Protein AF-X1LBP1-F1 (afdb_monomer)

Radius of gyration: 14.64 Å; Cα contacts (8 Å, |Δi|>4): 153; chains: 1; bounding box: 44×24×30 Å

Mean predicted aligned error: 9.89 Å

Foldseek 3Di:
DDEDADVPVCVVPVVVVVVVCVVVVDDDDYAHDLVQFDPPVVLVVVLVVLQDCVQAFPDWDADSVGLEIETEGQRQDSSCPDPSPSQVVSCVVGVGNYHYDHHDPDDDD

InterPro domains:
  IPR009019 K homology domain superfamily, prokaryotic type [SSF54814] (57-100)
  IPR015946 K homology domain-like, alpha/beta [G3DSA:3.30.300.20] (37-103)
  IPR033769 Transcription termination factor FttA, KH domain [PF17214] (3-37)

Organism: NCBI:txid412755

pLDDT: mean 74.97, std 14.09, range [46.72, 92.19]

Nearest PDB structures (foldseek):
  9bcu-assembly1_J  TM=8.265E-01  e=4.719E-13  Thermococcus kodakarensis
  2xr1-assembly2_A  TM=8.476E-01  e=1.087E-11  Methanosarcina mazei
  3af5-assembly1_A  TM=9.037E-01  e=1.105E-10  Pyrococcus horikoshii OT3
  2ycb-assembly1_A  TM=9.118E-01  e=6.966E-10  Methanothermobacter thermautotrophicus str. Delta H
  3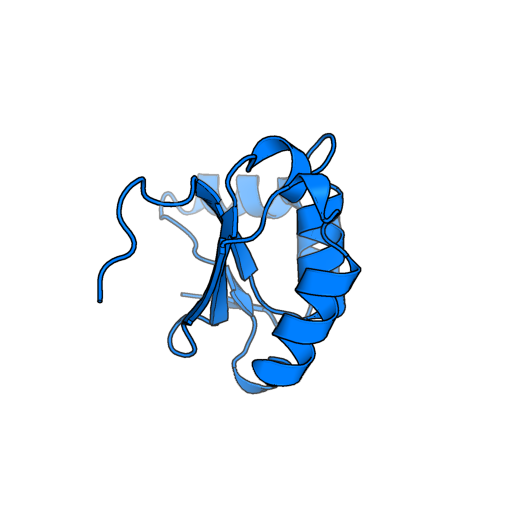af6-assembly1_A  TM=8.931E-01  e=9.796E-10  Pyrococcus horikoshii OT3

Structure (mmCIF, N/CA/C/O backbone):
data_AF-X1LBP1-F1
#
_entry.id   AF-X1LBP1-F1
#
loop_
_atom_site.group_PDB
_atom_site.id
_atom_site.type_symbol
_atom_site.label_atom_id
_atom_site.label_alt_id
_atom_site.label_comp_id
_atom_site.label_asym_id
_atom_site.label_entity_id
_atom_site.label_seq_id
_atom_site.pdbx_PDB_ins_code
_atom_site.Cartn_x
_atom_site.Cartn_y
_atom_site.Cartn_z
_atom_site.occupancy
_atom_site.B_iso_or_equiv
_atom_site.auth_seq_id
_atom_site.auth_comp_id
_atom_site.auth_asym_id
_atom_site.auth_atom_id
_atom_site.pdbx_PDB_model_num
ATOM 1 N N . MET A 1 1 ? 16.882 7.806 -11.309 1.00 46.75 1 MET A N 1
ATOM 2 C CA . MET A 1 1 ? 15.761 6.897 -11.008 1.00 46.75 1 MET A CA 1
ATOM 3 C C . MET A 1 1 ? 16.216 5.502 -11.396 1.00 46.75 1 MET A C 1
ATOM 5 O O . MET A 1 1 ? 16.745 5.373 -12.491 1.00 46.75 1 MET A O 1
ATOM 9 N N . PHE A 1 2 ? 16.129 4.523 -10.495 1.00 59.56 2 PHE A N 1
ATOM 10 C CA . PHE A 1 2 ? 16.630 3.165 -10.739 1.00 59.56 2 PHE A CA 1
ATOM 11 C C . PHE A 1 2 ? 15.452 2.189 -10.740 1.00 59.56 2 PHE A C 1
ATOM 13 O O . PHE A 1 2 ? 14.626 2.224 -9.827 1.00 59.56 2 PHE A O 1
ATOM 20 N N . TYR A 1 3 ? 15.381 1.349 -11.771 1.00 52.38 3 TYR A N 1
ATOM 21 C CA . TYR A 1 3 ? 14.389 0.285 -11.888 1.00 52.38 3 TYR A CA 1
ATOM 22 C C . TYR A 1 3 ? 14.984 -1.007 -11.345 1.00 52.38 3 TYR A C 1
ATOM 24 O O . TYR A 1 3 ? 16.092 -1.384 -11.732 1.00 52.38 3 TYR A O 1
ATOM 32 N N . CYS A 1 4 ? 14.262 -1.673 -10.450 1.00 55.66 4 CYS A N 1
ATOM 33 C CA . CYS A 1 4 ? 14.678 -2.961 -9.915 1.00 55.66 4 CYS A CA 1
ATOM 34 C C . CYS A 1 4 ? 13.842 -4.071 -10.553 1.00 55.66 4 CYS A C 1
ATOM 36 O O . CYS A 1 4 ? 12.617 -3.963 -10.615 1.00 55.66 4 CYS A O 1
ATOM 38 N N . LYS A 1 5 ? 14.516 -5.111 -11.057 1.00 55.66 5 LYS A N 1
ATOM 39 C CA . LYS A 1 5 ? 13.863 -6.309 -11.601 1.00 55.66 5 LYS A CA 1
ATOM 40 C C . LYS A 1 5 ? 13.550 -7.346 -10.519 1.00 55.66 5 LYS A C 1
ATOM 42 O O . LYS A 1 5 ? 12.627 -8.120 -10.719 1.00 55.66 5 LYS A O 1
ATOM 47 N N . ASP A 1 6 ? 14.274 -7.317 -9.398 1.00 58.66 6 ASP A N 1
ATOM 48 C CA . ASP A 1 6 ? 14.146 -8.280 -8.300 1.00 58.66 6 ASP A CA 1
ATOM 49 C C . ASP A 1 6 ? 13.810 -7.578 -6.986 1.00 58.66 6 ASP A C 1
ATOM 51 O O . ASP A 1 6 ? 14.666 -6.978 -6.332 1.00 58.66 6 ASP A O 1
ATOM 55 N N . LEU A 1 7 ? 12.536 -7.640 -6.601 1.00 59.50 7 LEU A N 1
ATOM 56 C CA . LEU A 1 7 ? 12.055 -7.019 -5.369 1.00 59.50 7 LEU A CA 1
ATOM 57 C C . LEU A 1 7 ? 12.534 -7.755 -4.109 1.00 59.50 7 LEU A C 1
ATOM 59 O O . LEU A 1 7 ? 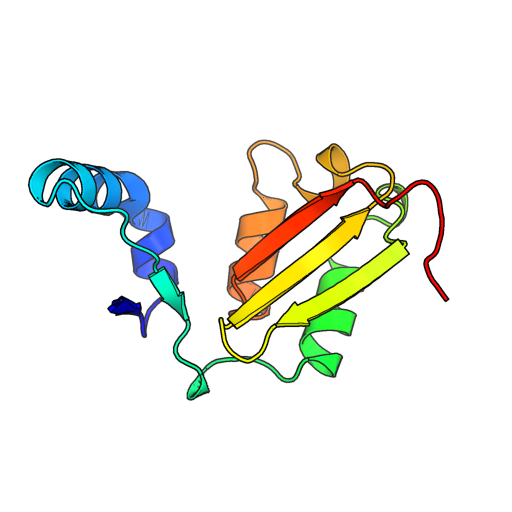12.720 -7.115 -3.074 1.00 59.50 7 LEU A O 1
ATOM 63 N N . ASP A 1 8 ? 12.771 -9.064 -4.195 1.00 57.56 8 ASP A N 1
ATOM 64 C CA . ASP A 1 8 ? 13.168 -9.882 -3.044 1.00 57.56 8 ASP A CA 1
ATOM 65 C C . ASP A 1 8 ? 14.556 -9.486 -2.514 1.00 57.56 8 ASP A C 1
ATOM 67 O O . ASP A 1 8 ? 14.739 -9.313 -1.307 1.00 57.56 8 ASP A O 1
ATOM 71 N N . LEU A 1 9 ? 15.493 -9.160 -3.412 1.00 57.16 9 LEU A N 1
ATOM 72 C CA . LEU A 1 9 ? 16.814 -8.634 -3.048 1.00 57.16 9 LEU A CA 1
ATOM 73 C C . LEU A 1 9 ? 16.742 -7.285 -2.312 1.00 57.16 9 LEU A C 1
ATOM 75 O O . LEU A 1 9 ? 17.623 -6.973 -1.509 1.00 57.16 9 LEU A O 1
ATOM 79 N N . LEU A 1 10 ? 15.709 -6.470 -2.565 1.00 57.91 10 LEU A N 1
ATOM 80 C CA . LEU A 1 10 ? 15.518 -5.188 -1.874 1.00 57.91 10 LEU A CA 1
ATOM 81 C C . LEU A 1 10 ? 15.031 -5.378 -0.435 1.00 57.91 10 LEU A C 1
ATOM 83 O O . LEU A 1 10 ? 15.331 -4.551 0.431 1.00 57.91 10 LEU A O 1
ATOM 87 N N . MET A 1 11 ? 14.256 -6.435 -0.190 1.00 57.25 11 MET A N 1
ATOM 88 C CA . MET A 1 11 ? 13.679 -6.715 1.121 1.00 57.25 11 MET A CA 1
ATOM 89 C C . MET A 1 11 ? 14.691 -7.326 2.085 1.00 57.25 11 MET A C 1
ATOM 91 O O . MET A 1 11 ? 14.675 -6.964 3.262 1.00 57.25 11 MET A O 1
ATOM 95 N N . GLU A 1 12 ? 15.583 -8.186 1.591 1.00 59.12 12 GLU A N 1
ATOM 96 C CA . GLU A 1 12 ? 16.661 -8.769 2.398 1.00 59.12 12 GLU A CA 1
ATOM 97 C C . GLU A 1 12 ? 17.768 -7.750 2.705 1.00 59.12 12 GLU A C 1
ATOM 99 O O . GLU A 1 12 ? 18.255 -7.682 3.831 1.00 59.12 12 GLU A O 1
ATOM 104 N N . ASN A 1 13 ? 18.111 -6.882 1.746 1.00 57.97 13 ASN A N 1
ATOM 105 C CA . ASN A 1 13 ? 19.274 -5.992 1.844 1.00 57.97 13 ASN A CA 1
ATOM 106 C C . ASN A 1 13 ? 18.921 -4.517 2.104 1.00 57.97 13 ASN A C 1
ATOM 108 O O . ASN A 1 13 ? 19.599 -3.602 1.622 1.00 57.97 13 ASN A O 1
ATOM 112 N N . GLY A 1 14 ? 17.875 -4.249 2.891 1.00 57.44 14 GLY A N 1
ATOM 113 C CA . GLY A 1 14 ? 17.455 -2.880 3.222 1.00 57.44 14 GLY A CA 1
ATOM 114 C C . GLY A 1 14 ? 18.567 -2.002 3.829 1.00 57.44 14 GLY A C 1
ATOM 115 O O . GLY A 1 14 ? 18.560 -0.780 3.649 1.00 57.44 14 GLY A O 1
ATOM 116 N N . GLU A 1 15 ? 19.552 -2.604 4.505 1.00 62.16 15 GLU A N 1
ATOM 117 C CA . GLU A 1 15 ? 20.749 -1.911 5.008 1.00 62.16 15 GLU A CA 1
ATOM 118 C C . GLU A 1 15 ? 21.715 -1.499 3.895 1.00 62.16 15 GLU A C 1
ATOM 120 O O . GLU A 1 15 ? 22.156 -0.350 3.874 1.00 62.16 15 GLU A O 1
ATOM 125 N N . VAL A 1 16 ? 21.959 -2.367 2.911 1.00 61.31 16 VAL A N 1
ATOM 126 C CA . VAL A 1 16 ? 22.834 -2.075 1.762 1.00 61.31 16 VAL A CA 1
ATOM 127 C C . VAL A 1 16 ? 22.292 -0.892 0.957 1.00 61.31 16 VAL A C 1
ATOM 129 O O . VAL A 1 16 ? 23.043 -0.004 0.550 1.00 61.31 16 VAL A O 1
ATOM 132 N N . ILE A 1 17 ? 20.969 -0.813 0.786 1.00 62.25 17 ILE A N 1
ATOM 133 C CA . ILE A 1 17 ? 20.320 0.314 0.101 1.00 62.25 17 ILE A CA 1
ATOM 134 C C . ILE A 1 17 ? 20.465 1.604 0.909 1.00 62.25 17 ILE A C 1
ATOM 136 O O . ILE A 1 17 ? 20.738 2.661 0.333 1.00 62.25 17 ILE A O 1
ATOM 140 N N . LYS A 1 18 ? 20.314 1.543 2.240 1.00 59.69 18 LYS A N 1
ATOM 141 C CA . LYS A 1 18 ? 20.544 2.702 3.116 1.00 59.69 18 LYS A CA 1
ATOM 142 C C . LYS A 1 18 ? 21.989 3.185 3.031 1.00 59.69 18 LYS A C 1
ATOM 144 O O . LYS A 1 18 ? 22.207 4.393 2.938 1.00 59.69 18 LYS A O 1
ATOM 149 N N . GLU A 1 19 ? 22.967 2.284 3.034 1.00 63.94 19 GLU A N 1
ATOM 150 C CA . GLU A 1 19 ? 24.380 2.648 2.890 1.00 63.94 19 GLU A CA 1
ATOM 151 C C . GLU A 1 19 ? 24.688 3.258 1.521 1.00 63.94 19 GLU A C 1
ATOM 153 O O . GLU A 1 19 ? 25.363 4.289 1.433 1.00 63.94 19 GLU A O 1
ATOM 158 N N . PHE A 1 20 ? 24.145 2.677 0.453 1.00 60.47 20 PHE A N 1
ATOM 159 C CA . PHE A 1 20 ? 24.296 3.190 -0.905 1.00 60.47 20 PHE A CA 1
ATOM 160 C C . PHE A 1 20 ? 23.656 4.580 -1.062 1.00 60.47 20 PHE A C 1
ATOM 162 O O . PHE A 1 20 ? 24.282 5.50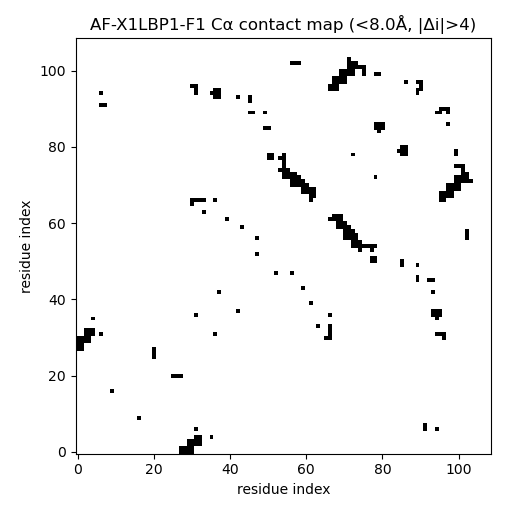6 -1.584 1.00 60.47 20 PHE A O 1
ATOM 169 N N . ALA A 1 21 ? 22.450 4.776 -0.518 1.00 55.81 21 ALA A N 1
ATOM 170 C CA . ALA A 1 21 ? 21.774 6.072 -0.489 1.00 55.81 21 ALA A CA 1
ATOM 171 C C . ALA A 1 21 ? 22.551 7.122 0.328 1.00 55.81 21 ALA A C 1
ATOM 173 O O . ALA A 1 21 ? 22.654 8.276 -0.100 1.00 55.81 21 ALA A O 1
ATOM 174 N N . ARG A 1 22 ? 23.154 6.729 1.464 1.00 59.75 22 ARG A N 1
ATOM 175 C CA . ARG A 1 22 ? 24.026 7.605 2.273 1.00 59.75 22 ARG A CA 1
ATOM 176 C C . ARG A 1 22 ? 25.278 8.028 1.507 1.00 59.75 22 ARG A C 1
ATOM 178 O O . ARG A 1 22 ? 25.622 9.207 1.548 1.00 59.75 22 ARG A O 1
ATOM 185 N N . LYS A 1 23 ? 25.922 7.110 0.777 1.00 58.91 23 LYS A N 1
ATOM 186 C CA . LYS A 1 23 ? 27.111 7.408 -0.045 1.00 58.91 23 LYS A CA 1
ATOM 187 C C . LYS A 1 23 ? 26.797 8.354 -1.208 1.00 58.91 23 LYS A C 1
ATOM 189 O O . LYS A 1 23 ? 27.585 9.251 -1.493 1.00 58.91 23 LYS A O 1
ATOM 194 N N . ILE A 1 24 ? 25.636 8.198 -1.846 1.00 64.25 24 ILE A N 1
ATOM 195 C CA . ILE A 1 24 ? 25.248 8.991 -3.024 1.00 64.25 24 ILE A CA 1
ATOM 196 C C . ILE A 1 24 ? 24.676 10.374 -2.654 1.00 64.25 24 ILE A C 1
ATOM 198 O O . ILE A 1 24 ? 24.666 11.269 -3.500 1.00 64.25 24 ILE A O 1
ATOM 202 N N . ARG A 1 25 ? 24.221 10.585 -1.405 1.00 51.72 25 ARG A N 1
ATOM 203 C CA . ARG A 1 25 ? 23.609 11.847 -0.921 1.00 51.72 25 ARG A CA 1
ATOM 204 C C . ARG A 1 25 ? 22.469 12.378 -1.814 1.00 51.72 25 ARG A C 1
ATOM 206 O O . ARG A 1 25 ? 22.202 13.576 -1.847 1.00 51.72 25 ARG A O 1
ATOM 213 N N . LYS A 1 26 ? 21.766 11.497 -2.531 1.00 51.09 26 LYS A N 1
ATOM 214 C CA . LYS A 1 26 ? 20.563 11.828 -3.315 1.00 51.09 26 LYS A CA 1
ATOM 215 C C . LYS A 1 26 ? 19.413 10.912 -2.909 1.00 51.09 26 LYS A C 1
ATOM 217 O O . LYS A 1 26 ? 19.634 9.764 -2.533 1.00 51.09 26 LYS A O 1
ATOM 222 N N . ARG A 1 27 ? 18.174 11.407 -3.006 1.00 46.72 27 ARG A N 1
ATOM 223 C CA . ARG A 1 27 ? 16.961 10.615 -2.751 1.00 46.72 27 ARG A CA 1
ATOM 224 C C . ARG A 1 27 ? 16.825 9.544 -3.838 1.00 46.72 27 ARG A C 1
ATOM 226 O O . ARG A 1 27 ? 16.506 9.859 -4.982 1.00 46.72 27 ARG A O 1
ATOM 233 N N . ILE A 1 28 ? 17.097 8.288 -3.490 1.00 54.75 28 ILE A N 1
ATOM 234 C CA . ILE A 1 28 ? 16.918 7.148 -4.393 1.00 54.75 28 ILE A CA 1
ATOM 235 C C . ILE A 1 28 ? 15.464 6.685 -4.276 1.00 54.75 28 ILE A C 1
ATOM 237 O O . ILE A 1 28 ? 15.030 6.259 -3.211 1.00 54.75 28 ILE A O 1
ATOM 241 N N . ILE A 1 29 ? 14.710 6.805 -5.369 1.00 56.19 29 ILE A N 1
ATOM 242 C CA . ILE A 1 29 ? 13.370 6.225 -5.507 1.00 56.19 29 ILE A CA 1
ATOM 243 C C . ILE A 1 29 ? 13.544 4.929 -6.296 1.00 56.19 29 ILE A C 1
ATOM 245 O O . ILE A 1 29 ? 13.946 4.971 -7.464 1.00 56.19 29 ILE A O 1
ATOM 249 N N . LEU A 1 30 ? 13.304 3.801 -5.632 1.00 58.41 30 LEU A N 1
ATOM 250 C CA . LEU A 1 30 ? 13.259 2.479 -6.247 1.00 58.41 30 LEU A CA 1
ATOM 251 C C . LEU A 1 30 ? 11.851 2.260 -6.779 1.00 58.41 30 LEU A C 1
ATOM 253 O O . LEU A 1 30 ? 10.889 2.384 -6.022 1.00 58.41 30 LEU A O 1
ATOM 257 N N . ARG A 1 31 ? 11.739 1.972 -8.076 1.00 62.44 31 ARG A N 1
ATOM 258 C CA . ARG A 1 31 ? 10.453 1.651 -8.694 1.00 62.44 31 ARG A CA 1
ATOM 259 C C . ARG A 1 31 ? 10.492 0.237 -9.275 1.00 62.44 31 ARG A C 1
ATOM 261 O O . ARG A 1 31 ? 11.500 -0.112 -9.906 1.00 62.44 31 ARG A O 1
ATOM 268 N N . PRO A 1 32 ? 9.440 -0.572 -9.066 1.00 61.19 32 PRO A N 1
ATOM 269 C CA . PRO A 1 32 ? 9.265 -1.802 -9.825 1.00 61.19 32 PRO A CA 1
ATOM 270 C C . PRO A 1 32 ? 9.211 -1.466 -11.321 1.00 61.19 32 PRO A C 1
ATOM 272 O O . PRO A 1 32 ? 8.732 -0.399 -11.717 1.00 61.19 32 PRO A O 1
ATOM 275 N N . ALA A 1 33 ? 9.774 -2.333 -12.159 1.00 61.12 33 ALA A N 1
ATOM 276 C CA . ALA A 1 33 ? 9.757 -2.111 -13.599 1.00 61.12 33 ALA A CA 1
ATOM 277 C C . ALA A 1 33 ? 8.302 -2.185 -14.137 1.00 61.12 33 ALA A C 1
ATOM 279 O O . ALA A 1 33 ? 7.528 -3.024 -13.677 1.00 61.12 33 ALA A O 1
ATOM 280 N N . PRO A 1 34 ? 7.885 -1.342 -15.102 1.00 61.09 34 PRO A N 1
ATOM 281 C CA . PRO A 1 34 ? 6.480 -1.274 -15.542 1.00 61.09 34 PRO A CA 1
ATOM 282 C C . PRO A 1 34 ? 5.924 -2.606 -16.071 1.00 61.09 34 PRO A C 1
ATOM 284 O O . PRO A 1 34 ? 4.735 -2.884 -15.984 1.00 61.09 34 PRO A O 1
ATOM 287 N N . ASN A 1 35 ? 6.812 -3.442 -16.601 1.00 59.78 35 ASN A N 1
ATOM 288 C CA . ASN A 1 35 ? 6.548 -4.746 -17.196 1.00 59.78 35 ASN A CA 1
ATOM 289 C C . ASN A 1 35 ? 6.372 -5.895 -16.186 1.00 59.78 35 ASN A C 1
ATOM 291 O O . ASN A 1 35 ? 6.019 -6.993 -16.607 1.00 59.78 35 ASN A O 1
ATOM 295 N N . ILE A 1 36 ? 6.603 -5.668 -14.888 1.00 63.75 36 ILE A N 1
ATOM 296 C CA . ILE A 1 36 ? 6.330 -6.653 -13.820 1.00 63.75 36 ILE A CA 1
ATOM 297 C C . ILE A 1 36 ? 5.096 -6.290 -12.981 1.00 63.75 36 ILE A C 1
ATOM 299 O O . ILE A 1 36 ? 4.756 -7.007 -12.043 1.00 63.75 36 ILE A O 1
ATOM 303 N N . LEU A 1 37 ? 4.422 -5.178 -13.295 1.00 64.81 37 LEU A N 1
ATOM 304 C CA . LEU A 1 37 ? 3.241 -4.740 -12.559 1.00 64.81 37 LEU A CA 1
ATOM 305 C C . LEU A 1 37 ? 2.060 -5.666 -12.852 1.00 64.81 37 LEU A C 1
ATOM 307 O O . LEU A 1 37 ? 1.680 -5.878 -14.003 1.00 64.81 37 LEU A O 1
ATOM 311 N N . THR A 1 38 ? 1.441 -6.190 -11.794 1.00 72.25 38 THR A N 1
ATOM 312 C CA . THR A 1 38 ? 0.165 -6.899 -11.944 1.00 72.25 38 THR A CA 1
ATOM 313 C C . THR A 1 38 ? -0.910 -5.906 -12.394 1.00 72.25 38 THR A C 1
ATOM 315 O O . THR A 1 38 ? -0.911 -4.769 -11.929 1.00 72.25 38 THR A O 1
ATOM 318 N N . GLU A 1 39 ? -1.861 -6.326 -13.230 1.00 83.69 39 GLU A N 1
ATOM 319 C CA . GLU A 1 39 ? -3.023 -5.499 -13.593 1.00 83.69 39 GLU A CA 1
ATOM 320 C C . GLU A 1 39 ? -3.700 -4.899 -12.350 1.00 83.69 39 GLU A C 1
ATOM 322 O O . GLU A 1 39 ? -3.913 -5.610 -11.360 1.00 83.69 39 GLU A O 1
ATOM 327 N N . SER A 1 40 ? -4.073 -3.616 -12.418 1.00 83.81 40 SER A N 1
ATOM 328 C CA . SER A 1 40 ? -4.658 -2.868 -11.297 1.00 83.81 40 SER A CA 1
ATOM 329 C C . SER A 1 40 ? -5.848 -3.597 -10.670 1.00 83.81 40 SER A C 1
ATOM 331 O O . SER A 1 40 ? -5.923 -3.716 -9.453 1.00 83.81 40 SER A O 1
ATOM 333 N N . GLU A 1 41 ? -6.722 -4.199 -11.481 1.00 84.69 41 GLU A N 1
ATOM 334 C CA . GLU A 1 41 ? -7.893 -4.932 -10.988 1.00 84.69 41 GLU A CA 1
ATOM 335 C C . GLU A 1 41 ? -7.513 -6.196 -10.186 1.00 84.69 41 GLU A C 1
ATOM 337 O O . GLU A 1 41 ? -8.082 -6.492 -9.130 1.00 84.69 41 GLU A O 1
ATOM 342 N N . LYS A 1 42 ? -6.506 -6.950 -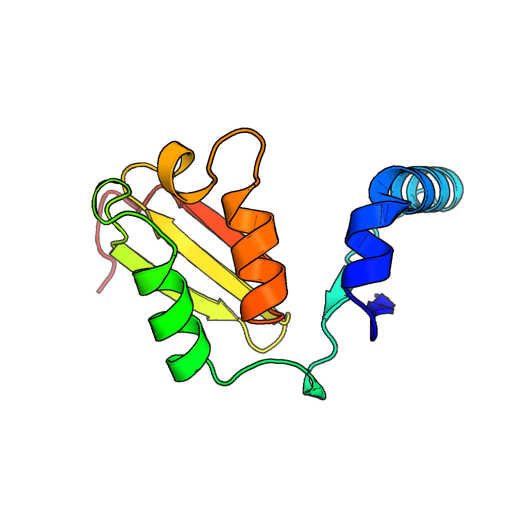10.649 1.00 86.94 42 LYS A N 1
ATOM 343 C CA . LYS A 1 42 ? -5.982 -8.126 -9.929 1.00 86.94 42 LYS A CA 1
ATOM 344 C C . LYS A 1 42 ? -5.270 -7.706 -8.647 1.00 86.94 42 LYS A C 1
ATOM 346 O O . LYS A 1 42 ? -5.411 -8.377 -7.620 1.00 86.94 42 LYS A O 1
ATOM 351 N N . ALA A 1 43 ? -4.509 -6.616 -8.707 1.00 86.81 43 ALA A N 1
ATOM 352 C CA . ALA A 1 43 ? -3.828 -6.047 -7.555 1.00 86.81 43 ALA A CA 1
ATOM 353 C C . ALA A 1 43 ? -4.837 -5.576 -6.499 1.00 86.81 43 ALA A C 1
ATOM 355 O O . ALA A 1 43 ? -4.689 -5.925 -5.330 1.00 86.81 43 ALA A O 1
ATOM 356 N N . GLU A 1 44 ? -5.911 -4.895 -6.901 1.00 89.38 44 GLU A N 1
ATOM 357 C CA . GLU A 1 44 ? -6.964 -4.426 -5.999 1.00 89.38 44 GLU A CA 1
ATOM 358 C C . GLU A 1 44 ? -7.648 -5.591 -5.274 1.00 89.38 44 GLU A C 1
ATOM 360 O O . GLU A 1 44 ? -7.750 -5.593 -4.044 1.00 89.38 44 GLU A O 1
ATOM 365 N N . LYS A 1 45 ? -8.034 -6.640 -6.015 1.00 89.44 45 LYS A N 1
ATOM 366 C CA . LYS A 1 45 ? -8.630 -7.855 -5.432 1.00 89.44 45 LYS A CA 1
ATOM 367 C C . LYS A 1 45 ? -7.696 -8.513 -4.415 1.00 89.44 45 LYS A C 1
ATOM 369 O O . LYS A 1 45 ? -8.159 -8.986 -3.378 1.00 89.44 45 LYS A O 1
ATOM 374 N N . LYS A 1 46 ? -6.387 -8.546 -4.685 1.00 89.56 46 LYS A N 1
ATOM 375 C CA . LYS A 1 46 ? -5.387 -9.063 -3.737 1.00 89.56 46 LYS A CA 1
ATOM 376 C C . LYS A 1 46 ? -5.262 -8.167 -2.503 1.00 89.56 46 LYS A C 1
ATOM 378 O O . LYS A 1 46 ? -5.299 -8.694 -1.397 1.00 89.56 46 LYS A O 1
ATOM 383 N N . ILE A 1 47 ? -5.178 -6.846 -2.670 1.00 89.44 47 ILE A N 1
ATOM 384 C CA . ILE A 1 47 ? -5.092 -5.888 -1.555 1.00 89.44 47 ILE A CA 1
ATOM 385 C C . ILE A 1 47 ? -6.302 -6.037 -0.632 1.00 89.44 47 ILE A C 1
ATOM 387 O O . ILE A 1 47 ? -6.123 -6.216 0.568 1.00 89.44 47 ILE A O 1
ATOM 391 N N . ARG A 1 48 ? -7.523 -6.048 -1.180 1.00 89.56 48 ARG A N 1
ATOM 392 C CA . ARG A 1 48 ? -8.758 -6.195 -0.389 1.00 89.56 48 ARG A CA 1
ATOM 393 C C . ARG A 1 48 ? -8.863 -7.538 0.340 1.00 89.56 48 ARG A C 1
ATOM 395 O O . ARG A 1 48 ? -9.542 -7.616 1.353 1.00 89.56 48 ARG A O 1
ATOM 402 N N . ARG A 1 49 ? -8.209 -8.592 -0.165 1.00 89.50 49 ARG A N 1
ATOM 403 C CA . ARG A 1 49 ? -8.129 -9.902 0.510 1.00 89.50 49 ARG A CA 1
ATOM 404 C C . ARG A 1 49 ? -7.079 -9.942 1.618 1.00 89.50 49 ARG A C 1
ATOM 406 O O . ARG A 1 49 ? -7.265 -10.666 2.586 1.00 89.50 49 ARG A O 1
ATOM 413 N N . LEU A 1 50 ? -5.967 -9.232 1.441 1.00 88.38 50 LEU A N 1
ATOM 414 C CA . LEU A 1 50 ? -4.854 -9.210 2.394 1.00 88.38 50 LEU A CA 1
ATOM 415 C C . LEU A 1 50 ? -5.115 -8.251 3.553 1.00 88.38 50 LEU A C 1
ATOM 417 O O . LEU A 1 50 ? -4.784 -8.550 4.697 1.00 88.38 50 LEU A O 1
ATOM 421 N N . VAL A 1 51 ? -5.688 -7.087 3.253 1.00 88.44 51 VAL A N 1
ATOM 422 C CA . VAL A 1 51 ? -5.963 -6.062 4.251 1.00 88.44 51 VAL A CA 1
ATOM 423 C C . VAL A 1 51 ? -7.238 -6.423 5.015 1.00 88.44 51 VAL A C 1
ATOM 425 O O . VAL A 1 51 ? -8.282 -6.609 4.389 1.00 88.44 51 VAL A O 1
ATOM 428 N N . PRO A 1 52 ? -7.193 -6.486 6.359 1.00 87.31 52 PRO A N 1
ATOM 429 C CA . PRO A 1 52 ? -8.378 -6.753 7.163 1.00 87.31 52 PRO A CA 1
ATOM 430 C C . PRO A 1 52 ? -9.479 -5.723 6.902 1.00 87.31 52 PRO A C 1
ATOM 432 O O . PRO A 1 52 ? -9.201 -4.524 6.836 1.00 87.31 52 PRO A O 1
ATOM 435 N N . ALA A 1 53 ? -10.740 -6.165 6.848 1.00 87.31 53 ALA A N 1
ATOM 436 C CA . ALA A 1 53 ? -11.892 -5.267 6.708 1.00 87.31 53 ALA A CA 1
ATOM 437 C C . ALA A 1 53 ? -11.942 -4.198 7.821 1.00 87.31 53 ALA A C 1
ATOM 439 O O . ALA A 1 53 ? -12.384 -3.075 7.594 1.00 87.31 53 ALA A O 1
ATOM 440 N N . GLU A 1 54 ? -11.394 -4.514 8.998 1.00 86.81 54 GLU A N 1
ATOM 441 C CA . GLU A 1 54 ? -11.223 -3.603 10.137 1.00 86.81 54 GLU A CA 1
ATOM 442 C C . GLU A 1 54 ? -10.378 -2.361 9.828 1.00 86.81 54 GLU A C 1
ATOM 444 O O . GLU A 1 54 ? -10.525 -1.338 10.502 1.00 86.81 54 GLU A O 1
ATOM 449 N N . ALA A 1 55 ? -9.490 -2.433 8.830 1.00 87.94 55 ALA A N 1
ATOM 450 C CA . ALA A 1 55 ? -8.728 -1.276 8.375 1.00 87.94 55 ALA A CA 1
ATOM 451 C C . ALA A 1 55 ? -9.632 -0.203 7.746 1.00 87.94 55 ALA A C 1
ATOM 453 O O . ALA A 1 55 ? -9.257 0.972 7.735 1.00 87.94 55 ALA A O 1
ATOM 454 N N . GLY A 1 56 ? -10.811 -0.600 7.252 1.00 88.00 56 GLY A N 1
ATOM 455 C CA . GLY A 1 56 ? -11.775 0.282 6.604 1.00 88.00 56 GLY A CA 1
ATOM 456 C C . GLY A 1 56 ? -11.184 0.927 5.357 1.00 88.00 56 GLY A C 1
ATOM 457 O O . GLY A 1 56 ? -10.997 2.141 5.344 1.00 88.00 56 GLY A O 1
ATOM 458 N N . ILE A 1 57 ? -10.829 0.121 4.347 1.00 91.00 57 ILE A N 1
AT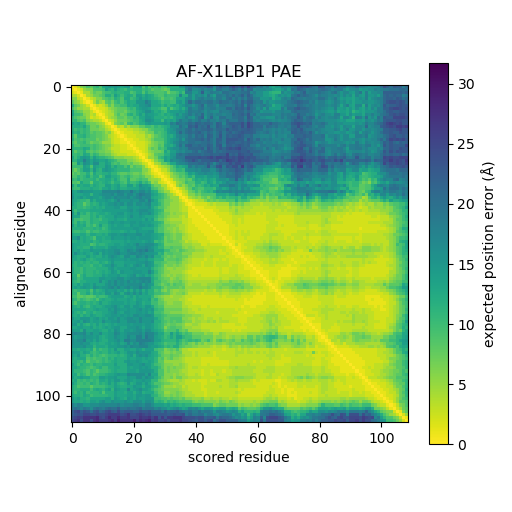OM 459 C CA . ILE A 1 57 ? -10.369 0.650 3.055 1.00 91.00 57 ILE A CA 1
ATOM 460 C C . ILE A 1 57 ? -11.516 1.433 2.417 1.00 91.00 57 ILE A C 1
ATOM 462 O O . ILE A 1 57 ? -12.559 0.848 2.123 1.00 91.00 57 ILE A O 1
ATOM 466 N N . THR A 1 58 ? -11.298 2.721 2.177 1.00 88.25 58 THR A N 1
ATOM 467 C CA . THR A 1 58 ? -12.242 3.593 1.469 1.00 88.25 58 THR A CA 1
ATOM 468 C C . THR A 1 58 ? -11.954 3.581 -0.024 1.00 88.25 58 THR A C 1
ATOM 470 O O . THR A 1 58 ? -12.855 3.345 -0.821 1.00 88.25 58 THR A O 1
ATOM 473 N N . ASN A 1 59 ? -10.685 3.736 -0.406 1.00 88.62 59 ASN A N 1
ATOM 474 C CA . ASN A 1 59 ? -10.288 3.845 -1.804 1.00 88.62 59 ASN A CA 1
ATOM 475 C C . ASN A 1 59 ? -8.922 3.197 -2.079 1.00 88.62 59 ASN A C 1
ATOM 477 O O . ASN A 1 59 ? -8.084 3.057 -1.182 1.00 88.62 59 ASN A O 1
ATOM 481 N N . ILE A 1 60 ? -8.696 2.790 -3.330 1.00 90.44 60 ILE A N 1
ATOM 482 C CA . ILE A 1 60 ? -7.419 2.257 -3.814 1.00 90.44 60 ILE A CA 1
ATOM 483 C C . ILE A 1 60 ? -7.103 2.931 -5.150 1.00 90.44 60 ILE A C 1
ATOM 485 O O . ILE A 1 60 ? -7.780 2.705 -6.147 1.00 90.44 60 ILE A O 1
ATOM 489 N N . ILE A 1 61 ? -6.049 3.742 -5.170 1.00 89.88 61 ILE A N 1
ATOM 490 C CA . ILE A 1 61 ? -5.672 4.569 -6.319 1.00 89.88 61 ILE A CA 1
ATOM 491 C C . ILE A 1 61 ? -4.357 4.039 -6.888 1.00 89.88 61 ILE A C 1
ATOM 493 O O . ILE A 1 61 ? -3.345 3.987 -6.186 1.00 89.88 61 ILE A O 1
ATOM 497 N N . PHE A 1 62 ? -4.358 3.654 -8.163 1.00 88.00 62 PHE A N 1
ATOM 498 C CA . PHE A 1 62 ? -3.168 3.159 -8.854 1.00 88.00 62 PHE A CA 1
ATOM 499 C C . PHE A 1 62 ? -2.521 4.264 -9.680 1.00 88.00 62 PHE A C 1
ATOM 501 O O . PHE A 1 62 ? -3.136 4.804 -10.597 1.00 88.00 62 PHE A O 1
ATOM 508 N N . SER A 1 63 ? -1.249 4.535 -9.408 1.00 86.06 63 SER A N 1
ATOM 509 C CA . SER A 1 63 ? -0.448 5.486 -10.172 1.00 86.06 63 SER A CA 1
ATOM 510 C C . SER A 1 63 ? 0.500 4.721 -11.091 1.00 86.06 63 SER A C 1
ATOM 512 O O . SER A 1 63 ? 1.636 4.412 -10.718 1.00 86.06 63 SER A O 1
ATOM 514 N N . GLN A 1 64 ? 0.026 4.395 -12.297 1.00 79.62 64 GLN A N 1
ATOM 515 C CA . GLN A 1 64 ? 0.776 3.616 -13.295 1.00 79.62 64 GLN A CA 1
ATOM 516 C C . GLN A 1 64 ? 2.117 4.263 -13.669 1.00 79.62 64 GLN A C 1
ATOM 518 O O . GLN A 1 64 ? 3.119 3.558 -13.775 1.00 79.62 64 GLN A O 1
ATOM 523 N N . ASP A 1 65 ? 2.173 5.595 -13.752 1.00 74.88 65 ASP A N 1
ATOM 524 C CA . ASP A 1 65 ? 3.386 6.351 -14.110 1.00 74.88 65 ASP A CA 1
ATOM 525 C C . ASP A 1 65 ? 4.560 6.125 -13.141 1.00 74.88 65 ASP A C 1
ATOM 527 O O . ASP A 1 65 ? 5.736 6.314 -13.475 1.00 74.88 65 ASP A O 1
ATOM 531 N N . VAL A 1 66 ? 4.247 5.740 -11.902 1.00 74.94 66 VAL A N 1
ATOM 532 C CA . VAL A 1 66 ? 5.226 5.536 -10.831 1.00 74.94 66 VAL A CA 1
ATOM 533 C C . VAL A 1 66 ? 5.202 4.114 -10.257 1.00 74.94 66 VAL A C 1
ATOM 535 O O . VAL A 1 66 ? 6.050 3.791 -9.434 1.00 74.94 66 VAL A O 1
ATOM 538 N N . GLY A 1 67 ? 4.293 3.235 -10.684 1.00 79.06 67 GLY A N 1
ATOM 539 C CA . GLY A 1 67 ? 4.183 1.881 -10.123 1.00 79.06 67 GLY A CA 1
ATOM 540 C C . GLY A 1 67 ? 3.857 1.872 -8.622 1.00 79.06 67 GLY A C 1
ATOM 541 O O . GLY A 1 67 ? 4.286 0.973 -7.894 1.00 79.06 67 GLY A O 1
ATOM 542 N N . GLU A 1 68 ? 3.126 2.885 -8.147 1.00 84.00 68 GLU A N 1
ATOM 543 C CA . GLU A 1 68 ? 2.678 3.000 -6.754 1.00 84.00 68 GLU A CA 1
ATOM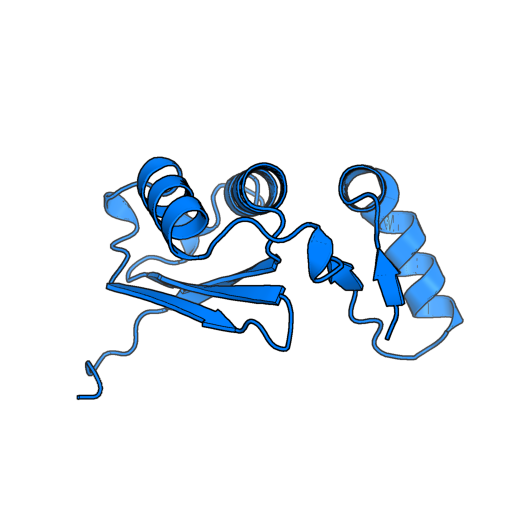 544 C C . GLU A 1 68 ? 1.170 2.755 -6.652 1.00 84.00 68 GLU A C 1
ATOM 546 O O . GLU A 1 68 ? 0.405 3.118 -7.546 1.00 84.00 68 GLU A O 1
ATOM 551 N N . VAL A 1 69 ? 0.743 2.154 -5.543 1.00 88.88 69 VAL A N 1
ATOM 552 C CA . VAL A 1 69 ? -0.671 2.012 -5.188 1.00 88.88 69 VAL A CA 1
ATOM 553 C C . VAL A 1 69 ? -0.927 2.708 -3.861 1.00 88.88 69 VAL A C 1
ATOM 555 O O . VAL A 1 69 ? -0.317 2.376 -2.844 1.00 88.88 69 VAL A O 1
ATOM 558 N N . THR A 1 70 ? -1.821 3.691 -3.868 1.00 90.94 70 THR A N 1
ATOM 559 C CA . THR A 1 70 ? -2.255 4.394 -2.663 1.00 90.94 70 THR A CA 1
ATOM 560 C C . THR A 1 70 ? -3.492 3.707 -2.104 1.00 90.94 70 THR A C 1
ATOM 562 O O . THR A 1 70 ? -4.510 3.615 -2.780 1.00 90.94 70 THR A O 1
ATOM 565 N N . ILE A 1 71 ? -3.394 3.209 -0.876 1.00 91.31 71 ILE A N 1
ATOM 566 C CA . ILE A 1 71 ? -4.481 2.554 -0.151 1.00 91.31 71 ILE A CA 1
ATOM 567 C C . ILE A 1 71 ? -4.976 3.539 0.900 1.00 91.31 71 ILE A C 1
ATOM 569 O O . ILE A 1 71 ? -4.266 3.846 1.865 1.00 91.31 71 ILE A O 1
ATOM 573 N N . GLU A 1 72 ? -6.189 4.036 0.710 1.00 92.19 72 GLU A N 1
ATOM 574 C CA . GLU A 1 72 ? -6.854 4.908 1.663 1.00 92.19 72 GLU A CA 1
ATOM 575 C C . GLU A 1 72 ? -7.618 4.059 2.668 1.00 92.19 72 GLU A C 1
ATOM 577 O O . GLU A 1 72 ? -8.461 3.239 2.304 1.00 92.19 72 GLU A O 1
ATOM 582 N N . ALA A 1 73 ? -7.295 4.230 3.945 1.00 91.00 73 ALA A N 1
ATOM 583 C CA . ALA A 1 73 ? -7.896 3.457 5.017 1.00 91.00 73 ALA A CA 1
ATOM 584 C C . ALA A 1 73 ? -8.295 4.365 6.179 1.00 91.00 73 ALA A C 1
ATOM 586 O O . ALA A 1 73 ? -7.556 5.282 6.551 1.00 91.00 73 ALA A O 1
ATOM 587 N N . GLN A 1 74 ? -9.430 4.078 6.813 1.00 89.31 74 GLN A N 1
ATOM 588 C CA . GLN A 1 74 ? -9.834 4.756 8.047 1.00 89.31 74 GLN A CA 1
ATOM 589 C C . GLN A 1 74 ? -8.811 4.516 9.166 1.00 89.31 74 GLN A C 1
ATOM 591 O O . GLN A 1 74 ? -8.451 5.431 9.913 1.00 89.31 74 GLN A O 1
ATOM 596 N N . LYS A 1 75 ? -8.300 3.282 9.258 1.00 89.50 75 LYS A N 1
ATOM 597 C CA . LYS A 1 75 ? -7.300 2.859 10.245 1.00 89.50 75 LYS A CA 1
ATOM 598 C C . LYS A 1 75 ? -6.012 2.412 9.541 1.00 89.50 75 LYS A C 1
ATOM 600 O O . LYS A 1 75 ? -5.757 1.210 9.424 1.00 89.50 75 LYS A O 1
ATOM 605 N N . PRO A 1 76 ? -5.142 3.354 9.124 1.00 86.94 76 PRO A N 1
ATOM 606 C CA . PRO A 1 76 ? -3.928 3.030 8.373 1.00 86.94 76 PRO A CA 1
ATOM 607 C C . PRO A 1 76 ? -2.968 2.109 9.141 1.00 86.94 76 PRO A C 1
ATOM 609 O O . PRO A 1 76 ? -2.300 1.282 8.533 1.00 86.94 76 PRO A O 1
ATOM 612 N N . GLY A 1 77 ? -2.936 2.174 10.478 1.00 86.38 77 GLY A N 1
ATOM 613 C CA . GLY A 1 77 ? -2.101 1.282 11.292 1.00 86.38 77 GLY A CA 1
ATOM 614 C C . GLY A 1 77 ? -2.433 -0.207 11.118 1.00 86.38 77 GLY A C 1
ATOM 615 O O . GLY A 1 77 ? -1.526 -1.036 11.130 1.00 86.38 77 GLY A O 1
ATOM 616 N N . ILE A 1 78 ? -3.708 -0.543 10.891 1.00 86.81 78 ILE A N 1
ATOM 617 C CA . ILE A 1 78 ? -4.145 -1.925 10.640 1.00 86.81 78 ILE A CA 1
ATOM 618 C C . ILE A 1 78 ? -3.751 -2.348 9.220 1.00 86.81 78 ILE A C 1
ATOM 620 O O . ILE A 1 78 ? -3.209 -3.433 9.039 1.00 86.81 78 ILE A O 1
ATOM 624 N N . ALA A 1 79 ? -3.933 -1.465 8.230 1.00 85.88 79 ALA A N 1
ATOM 625 C CA . ALA A 1 79 ? -3.533 -1.717 6.841 1.00 85.88 79 ALA A CA 1
ATOM 626 C C . ALA A 1 79 ? -2.009 -1.848 6.645 1.00 85.88 79 ALA A C 1
ATOM 628 O O . ALA A 1 79 ? -1.563 -2.494 5.701 1.00 85.88 79 ALA A O 1
ATOM 629 N N . ILE A 1 80 ? -1.197 -1.261 7.531 1.00 84.44 80 ILE A N 1
ATOM 630 C CA . ILE A 1 80 ? 0.268 -1.410 7.509 1.00 84.44 80 ILE A CA 1
ATOM 631 C C . ILE A 1 80 ? 0.710 -2.747 8.133 1.00 84.44 80 ILE A C 1
ATOM 633 O O . ILE A 1 80 ? 1.717 -3.334 7.718 1.00 84.44 80 ILE A O 1
ATOM 637 N N . GLY A 1 81 ? -0.046 -3.242 9.117 1.00 82.31 81 GLY A N 1
ATOM 638 C CA . GLY A 1 81 ? 0.302 -4.413 9.919 1.00 82.31 81 GLY A CA 1
ATOM 639 C C . GLY A 1 81 ? 1.456 -4.156 10.901 1.00 82.31 81 GLY A C 1
ATOM 640 O O . GLY A 1 81 ? 2.160 -3.143 10.843 1.00 82.31 81 GLY A O 1
ATOM 641 N N . LYS A 1 82 ? 1.683 -5.092 11.833 1.00 83.12 82 LYS A N 1
ATOM 642 C CA . LYS A 1 82 ? 2.774 -4.984 12.820 1.00 83.12 82 LYS A CA 1
ATOM 643 C C . LYS A 1 82 ? 4.130 -4.897 12.107 1.00 83.12 82 LYS A C 1
ATOM 645 O O . LYS A 1 82 ? 4.466 -5.761 11.302 1.00 83.12 82 LYS A O 1
ATOM 650 N N . GLY A 1 83 ? 4.895 -3.834 12.373 1.00 77.50 83 GLY A N 1
ATOM 651 C CA . GLY A 1 83 ? 6.233 -3.631 11.796 1.00 77.50 83 GLY A CA 1
ATOM 652 C C . GLY A 1 83 ? 6.278 -3.508 10.264 1.00 77.50 83 GLY A C 1
ATOM 653 O O . GLY A 1 83 ? 7.334 -3.739 9.669 1.00 77.50 83 GLY A O 1
ATOM 654 N N . GLY A 1 84 ? 5.149 -3.194 9.613 1.00 77.38 84 GLY A N 1
ATOM 655 C CA . GLY A 1 84 ? 5.056 -3.131 8.151 1.00 77.38 84 GLY A CA 1
ATOM 656 C C . GLY A 1 84 ? 5.018 -4.497 7.458 1.00 77.38 84 GLY A C 1
ATOM 657 O O . GLY A 1 84 ? 5.303 -4.572 6.265 1.00 77.38 84 GLY A O 1
ATOM 658 N N . GLY A 1 85 ? 4.709 -5.580 8.181 1.00 81.94 85 GLY A N 1
ATOM 659 C CA . GLY A 1 85 ? 4.640 -6.931 7.609 1.00 81.94 85 GLY A CA 1
ATOM 660 C C . GLY A 1 85 ? 3.622 -7.052 6.471 1.00 81.94 85 GLY A C 1
ATOM 661 O O . GLY A 1 85 ? 3.943 -7.604 5.423 1.00 81.94 85 GLY A O 1
ATOM 662 N N . LEU A 1 86 ? 2.442 -6.445 6.630 1.00 85.50 86 LEU A N 1
ATOM 663 C CA . LEU A 1 86 ? 1.383 -6.497 5.620 1.00 85.50 86 LEU A CA 1
ATOM 664 C C . LEU A 1 86 ? 1.749 -5.689 4.366 1.00 85.50 86 LEU A C 1
ATOM 666 O O . LEU A 1 86 ? 1.517 -6.153 3.256 1.00 85.50 86 LEU A O 1
ATOM 670 N N . LEU A 1 87 ? 2.404 -4.528 4.516 1.00 84.06 87 LEU A N 1
ATOM 671 C CA . LEU A 1 87 ? 2.938 -3.781 3.365 1.00 84.06 87 LEU A CA 1
ATOM 672 C C . LEU A 1 87 ? 3.940 -4.607 2.558 1.00 84.06 87 LEU A C 1
ATOM 674 O O . LEU A 1 87 ? 3.903 -4.566 1.329 1.00 84.06 87 LEU A O 1
ATOM 678 N N . ARG A 1 88 ? 4.831 -5.346 3.236 1.00 80.62 88 ARG A N 1
ATOM 679 C CA . ARG A 1 88 ? 5.799 -6.215 2.555 1.00 80.62 88 ARG A CA 1
ATOM 680 C C . ARG 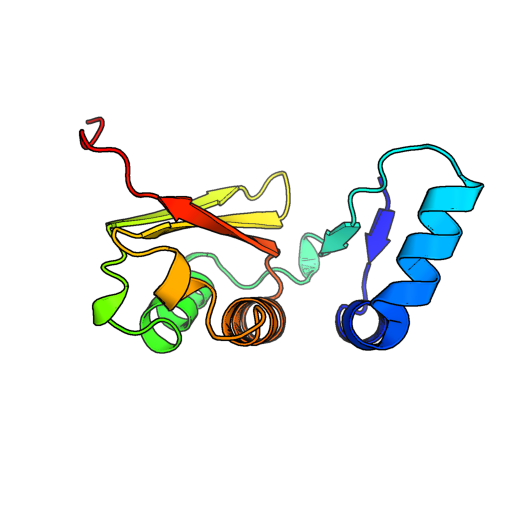A 1 88 ? 5.093 -7.339 1.800 1.00 80.62 88 ARG A C 1
ATOM 682 O O . ARG A 1 88 ? 5.385 -7.556 0.629 1.00 80.62 88 ARG A O 1
ATOM 689 N N . GLU A 1 89 ? 4.120 -7.989 2.432 1.00 83.62 89 GLU A N 1
ATOM 690 C CA . GLU A 1 89 ? 3.347 -9.058 1.795 1.00 83.62 89 GLU A CA 1
ATOM 691 C C . GLU A 1 89 ? 2.560 -8.557 0.575 1.00 83.62 89 GLU A C 1
ATOM 693 O O . GLU A 1 89 ? 2.559 -9.199 -0.477 1.00 83.62 89 GLU A O 1
ATOM 698 N N . ILE A 1 90 ? 1.924 -7.386 0.689 1.00 86.06 90 ILE A N 1
ATOM 699 C CA . ILE A 1 90 ? 1.240 -6.737 -0.433 1.00 86.06 90 ILE A CA 1
ATOM 700 C C . ILE A 1 90 ? 2.245 -6.497 -1.557 1.00 86.06 90 ILE A C 1
ATOM 702 O O . ILE A 1 90 ? 2.020 -6.969 -2.669 1.00 86.06 90 ILE A O 1
ATOM 706 N N . MET A 1 91 ? 3.367 -5.838 -1.258 1.00 81.56 91 MET A N 1
ATOM 707 C CA . MET A 1 91 ? 4.403 -5.508 -2.237 1.00 81.56 91 MET A CA 1
ATOM 708 C C . MET A 1 91 ? 4.909 -6.753 -2.987 1.00 81.56 91 MET A C 1
ATOM 710 O O . MET A 1 91 ? 5.017 -6.711 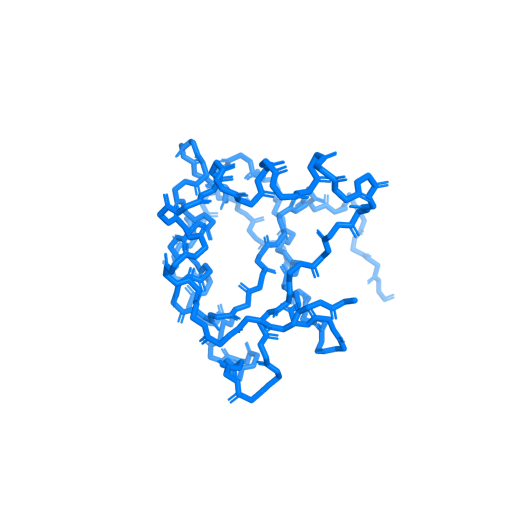-4.210 1.00 81.56 91 MET A O 1
ATOM 714 N N . GLN A 1 92 ? 5.127 -7.878 -2.297 1.00 79.88 92 GLN A N 1
ATOM 715 C CA . GLN A 1 92 ? 5.511 -9.147 -2.931 1.00 79.88 92 GLN A CA 1
ATOM 716 C C . GLN A 1 92 ? 4.404 -9.728 -3.820 1.00 79.88 92 GLN A C 1
ATOM 718 O O . GLN A 1 92 ? 4.668 -10.202 -4.923 1.00 79.88 92 GLN A O 1
ATOM 723 N N . LYS A 1 93 ? 3.144 -9.690 -3.371 1.00 82.69 93 LYS A N 1
ATOM 724 C CA . LYS A 1 93 ? 2.032 -10.336 -4.087 1.00 82.69 93 LYS A CA 1
ATOM 725 C C . LYS A 1 93 ? 1.545 -9.578 -5.313 1.00 82.69 93 LYS A C 1
ATOM 727 O O . LYS A 1 93 ? 0.923 -10.208 -6.178 1.00 82.69 93 LYS A O 1
ATOM 732 N N . ILE A 1 94 ? 1.729 -8.259 -5.358 1.00 83.31 94 ILE A N 1
ATOM 733 C CA . ILE A 1 94 ? 1.227 -7.419 -6.456 1.00 83.31 94 ILE A CA 1
ATOM 734 C C . ILE A 1 94 ? 2.344 -6.726 -7.248 1.00 83.31 94 ILE A C 1
ATOM 736 O O . ILE A 1 94 ? 2.071 -6.220 -8.335 1.00 83.31 94 ILE A O 1
ATOM 740 N N . SER A 1 95 ? 3.576 -6.698 -6.734 1.00 82.19 95 SER A N 1
ATOM 741 C CA . SER A 1 95 ? 4.731 -6.025 -7.355 1.00 82.19 95 SER A CA 1
ATOM 742 C C . SER A 1 95 ? 4.564 -4.510 -7.542 1.00 82.19 95 SER A C 1
ATOM 744 O O . SER A 1 95 ? 5.340 -3.886 -8.256 1.00 82.19 95 SER A O 1
ATOM 746 N N . TRP A 1 96 ? 3.579 -3.908 -6.871 1.00 83.62 96 TRP A N 1
ATOM 747 C CA . TRP A 1 96 ? 3.395 -2.462 -6.748 1.00 83.62 96 TRP A CA 1
ATOM 748 C C . TRP A 1 96 ? 3.999 -1.982 -5.439 1.00 83.62 96 TRP A C 1
ATOM 750 O O . TRP A 1 96 ? 3.951 -2.699 -4.439 1.00 83.62 96 TRP A O 1
ATOM 760 N N . THR A 1 97 ? 4.483 -0.745 -5.413 1.00 83.62 97 THR A N 1
ATOM 761 C CA . THR A 1 97 ? 4.894 -0.086 -4.170 1.00 83.62 97 THR A CA 1
ATOM 762 C C . THR A 1 97 ? 3.645 0.398 -3.421 1.00 83.62 97 THR A C 1
ATOM 764 O O . THR A 1 97 ? 2.997 1.339 -3.888 1.00 83.62 97 THR A O 1
ATOM 767 N N . PRO A 1 98 ? 3.265 -0.205 -2.276 1.00 87.44 98 PRO A N 1
ATOM 768 C CA . PRO A 1 98 ? 2.065 0.184 -1.559 1.00 87.44 98 PRO A CA 1
ATOM 769 C C . PRO A 1 98 ? 2.337 1.378 -0.644 1.00 87.44 98 PRO A C 1
ATOM 771 O O . PRO A 1 98 ? 3.308 1.402 0.118 1.00 87.44 98 PRO A O 1
ATOM 774 N N . ARG A 1 99 ? 1.436 2.356 -0.678 1.00 88.31 99 ARG A N 1
ATOM 775 C CA . ARG A 1 99 ? 1.445 3.535 0.182 1.00 88.31 99 ARG A CA 1
ATOM 776 C C . ARG A 1 99 ? 0.113 3.628 0.903 1.00 88.31 99 ARG A C 1
ATOM 778 O O . ARG A 1 99 ? -0.920 3.814 0.279 1.00 88.31 99 ARG A O 1
ATOM 785 N N . VAL A 1 100 ? 0.131 3.518 2.225 1.00 88.12 100 VAL A N 1
ATOM 786 C CA . VAL A 1 100 ? -1.087 3.640 3.030 1.00 88.12 100 VAL A CA 1
ATOM 787 C C . VAL A 1 100 ? -1.232 5.078 3.508 1.00 88.12 100 VAL A C 1
ATOM 789 O O . VAL A 1 100 ? -0.300 5.644 4.086 1.00 88.12 100 VAL A O 1
ATOM 792 N N . VAL A 1 101 ? -2.407 5.658 3.284 1.00 90.06 101 VAL A N 1
ATOM 793 C CA . VAL A 1 101 ? -2.776 6.989 3.773 1.00 90.06 101 VAL A CA 1
ATOM 794 C C . VAL A 1 101 ? -4.079 6.905 4.559 1.00 90.06 101 VAL A C 1
ATOM 796 O O . VAL A 1 101 ? -4.877 5.983 4.384 1.00 90.06 101 VAL A O 1
ATOM 799 N N . ARG A 1 102 ? -4.283 7.853 5.476 1.00 88.56 102 ARG A N 1
ATOM 800 C CA . ARG A 1 102 ? -5.575 7.981 6.149 1.00 88.56 102 ARG A CA 1
ATOM 801 C C . ARG A 1 102 ? -6.606 8.449 5.121 1.00 88.56 102 ARG A C 1
ATOM 803 O O . ARG A 1 102 ? -6.319 9.395 4.394 1.00 88.56 102 ARG A O 1
ATOM 810 N N . ALA A 1 103 ? -7.771 7.810 5.106 1.00 85.88 103 ALA A N 1
ATOM 811 C CA . ALA A 1 103 ? -8.894 8.233 4.280 1.00 85.88 103 ALA A CA 1
ATOM 812 C C . ALA A 1 103 ? -9.236 9.715 4.541 1.00 85.88 103 ALA A C 1
ATOM 814 O O . ALA A 1 103 ? -9.287 10.119 5.714 1.00 85.88 103 ALA A O 1
ATOM 815 N N . PRO A 1 104 ? -9.429 10.532 3.492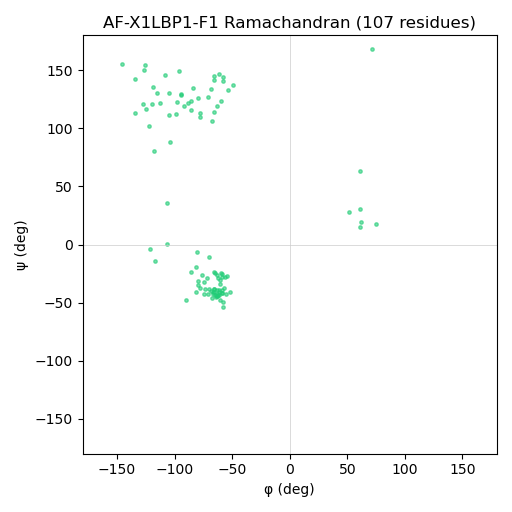 1.00 76.12 104 PRO A N 1
ATOM 816 C CA . PRO A 1 104 ? -9.863 11.908 3.664 1.00 76.12 104 PRO A CA 1
ATOM 817 C C . PRO A 1 104 ? -11.246 11.945 4.343 1.00 76.12 104 PRO A C 1
ATOM 819 O O . PRO A 1 104 ? -12.060 11.046 4.141 1.00 76.12 104 PRO A O 1
ATOM 822 N N . PRO A 1 105 ? -11.532 12.967 5.168 1.00 66.88 105 PRO A N 1
ATOM 823 C CA . PRO A 1 105 ? -12.827 13.101 5.840 1.00 66.88 105 PRO A CA 1
ATOM 824 C C . PRO A 1 105 ? -13.981 13.449 4.885 1.00 66.88 105 PRO A C 1
ATOM 826 O O . PRO A 1 105 ? -15.133 13.412 5.301 1.00 66.88 105 PRO A O 1
ATOM 829 N N . ILE A 1 106 ? -13.672 13.811 3.638 1.00 63.81 106 ILE A N 1
ATOM 830 C CA . ILE A 1 106 ? -14.629 14.178 2.597 1.00 63.81 106 ILE A CA 1
ATOM 831 C C . ILE A 1 106 ? -14.286 13.312 1.384 1.00 63.81 106 ILE A C 1
ATOM 833 O O . ILE A 1 106 ? -13.153 13.372 0.900 1.00 63.81 106 ILE A O 1
ATOM 837 N N . GLU A 1 107 ? -15.232 12.501 0.915 1.00 56.09 107 GLU A N 1
ATOM 838 C CA . GLU A 1 107 ? -15.133 11.871 -0.402 1.00 56.09 107 GLU A CA 1
ATOM 839 C C . GLU A 1 107 ? -15.201 13.005 -1.431 1.00 56.09 107 GLU A C 1
ATOM 841 O O . GLU A 1 107 ? -16.177 13.748 -1.473 1.00 56.09 107 GLU A O 1
ATOM 846 N N . SER A 1 108 ? -14.113 13.247 -2.166 1.00 48.53 108 SER A N 1
ATOM 847 C CA . SER A 1 108 ? -14.165 14.190 -3.286 1.00 48.53 108 SER A CA 1
ATOM 848 C C . SER A 1 108 ? -14.838 13.487 -4.461 1.00 48.53 108 SER A C 1
ATOM 850 O O . SER A 1 108 ? -14.278 12.512 -4.961 1.00 48.53 108 SER A O 1
ATOM 852 N N . ASP A 1 109 ? -16.034 13.965 -4.819 1.00 51.28 109 ASP A N 1
ATOM 853 C CA . ASP A 1 109 ? -16.750 13.660 -6.069 1.00 51.28 109 ASP A CA 1
ATOM 854 C C . ASP A 1 109 ? -15.922 14.027 -7.315 1.00 51.28 109 ASP A C 1
ATOM 856 O O . ASP A 1 109 ? -15.230 15.077 -7.290 1.00 51.28 109 ASP A O 1
#

Sequence (109 aa):
MFYCKDLDLLMENGEVIKEFARKIRKRIILRPAPNILTESEKAEKKIRRLVPAEAGITNIIFSQDVGEVTIEAQKPGIAIGKGGGLLREIMQKISWTPRVVRAPPIESD

Solvent-accessible surface area (backbone atoms only — not comparable to full-atom values): 6360 Å² total; per-residue (Å²): 130,52,71,45,92,57,68,65,65,52,68,76,38,52,64,60,54,51,54,51,36,63,75,67,75,50,92,78,56,79,30,49,41,83,90,64,50,49,57,67,69,63,33,49,58,49,47,64,70,72,37,57,74,86,14,40,73,76,47,75,49,77,40,75,96,61,35,34,32,38,38,23,10,72,35,38,70,59,50,29,31,78,94,43,51,45,43,50,52,48,26,70,76,29,43,35,51,70,41,77,38,66,45,69,96,62,86,83,129

Secondary structure (DSSP, 8-state):
-EEES-HHHHHHTHHHHHHHHHHHTS---EEE-GGGPPPHHHHHHHHHHHS-GGG-EEEEEEETTTTEEEEEESSHHHHH-GGGHHHHHHHHHH-SEEEEEEPPSS---